Protein AF-A0A559JG11-F1 (afdb_monomer_lite)

pLDDT: mean 79.97, std 15.17, range [48.91, 93.69]

Organism: NCBI:txid1289167

Structure (mmCIF, N/CA/C/O backbone):
data_AF-A0A559JG11-F1
#
_entry.id   AF-A0A559JG11-F1
#
loop_
_atom_site.group_PDB
_atom_site.id
_atom_site.type_symbol
_atom_site.label_atom_id
_atom_site.label_alt_id
_atom_site.label_comp_id
_atom_site.label_asym_id
_atom_site.label_entity_id
_atom_site.label_seq_id
_atom_site.pdbx_PDB_ins_code
_atom_site.Cartn_x
_atom_site.Cartn_y
_atom_site.Cartn_z
_atom_site.occupancy
_atom_site.B_iso_or_equiv
_atom_site.auth_seq_id
_atom_site.auth_comp_id
_atom_site.auth_asym_id
_atom_site.auth_atom_id
_atom_site.pdbx_PDB_model_num
ATOM 1 N N . MET A 1 1 ? -15.533 5.763 7.071 1.00 72.69 1 MET A N 1
ATOM 2 C CA . MET A 1 1 ? -14.276 5.118 6.640 1.00 72.69 1 MET A CA 1
ATOM 3 C C . MET A 1 1 ? -13.792 5.883 5.432 1.00 72.69 1 MET A C 1
ATOM 5 O O . MET A 1 1 ? -14.591 6.104 4.533 1.00 72.69 1 MET A O 1
ATOM 9 N N . GLU A 1 2 ? -12.545 6.335 5.456 1.00 79.00 2 GLU A N 1
ATOM 10 C CA . GLU A 1 2 ? -11.958 7.186 4.420 1.00 79.00 2 GLU A CA 1
ATOM 11 C C . GLU A 1 2 ? -10.696 6.515 3.871 1.00 79.00 2 GLU A C 1
ATOM 13 O O . GLU A 1 2 ? -9.968 5.851 4.614 1.00 79.00 2 GLU A O 1
ATOM 18 N N . LEU A 1 3 ? -10.470 6.676 2.569 1.00 86.88 3 LEU A N 1
ATOM 19 C CA . LEU A 1 3 ? -9.283 6.225 1.853 1.00 86.88 3 LEU A CA 1
ATOM 20 C C . LEU A 1 3 ? -8.716 7.431 1.114 1.00 86.88 3 LEU A C 1
ATOM 22 O O . LEU A 1 3 ? -9.413 8.044 0.304 1.00 86.88 3 LEU A O 1
ATOM 26 N N . LYS A 1 4 ? -7.453 7.758 1.386 1.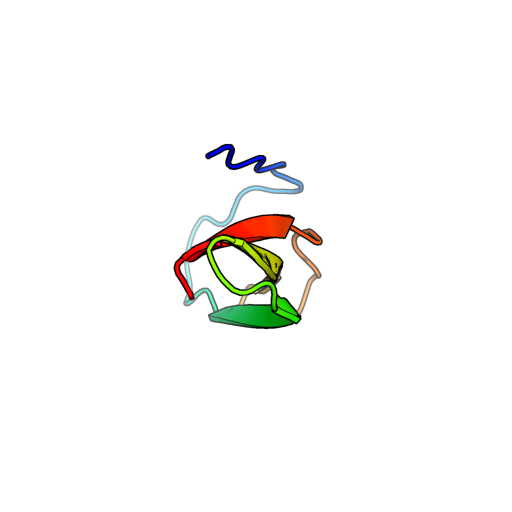00 85.31 4 LYS A N 1
ATOM 27 C CA . LYS A 1 4 ? -6.723 8.794 0.661 1.00 85.31 4 LYS A CA 1
ATOM 28 C C . LYS A 1 4 ? -5.604 8.145 -0.141 1.00 85.31 4 LYS A C 1
ATOM 30 O O . LYS A 1 4 ? -4.783 7.418 0.408 1.00 85.31 4 LYS A O 1
ATOM 35 N N . ILE A 1 5 ? -5.586 8.432 -1.435 1.00 88.69 5 ILE A N 1
ATOM 36 C CA . ILE A 1 5 ? -4.556 7.989 -2.371 1.00 88.69 5 ILE A CA 1
ATOM 37 C C . ILE A 1 5 ? -3.922 9.249 -2.938 1.00 88.69 5 ILE A C 1
ATOM 39 O O . ILE A 1 5 ? -4.646 10.166 -3.329 1.00 88.69 5 ILE A O 1
ATOM 43 N N . ASN A 1 6 ? -2.598 9.290 -3.004 1.00 84.69 6 ASN A N 1
ATOM 44 C CA . ASN A 1 6 ? -1.920 10.253 -3.856 1.00 84.69 6 ASN A CA 1
ATOM 45 C C . ASN A 1 6 ? -1.133 9.479 -4.927 1.00 84.69 6 ASN A C 1
ATOM 47 O O . ASN A 1 6 ? -0.804 8.310 -4.738 1.00 84.69 6 ASN A O 1
ATOM 51 N N . PHE A 1 7 ? -0.930 10.101 -6.085 1.00 85.44 7 PHE A N 1
ATOM 52 C CA . PHE A 1 7 ? -0.297 9.485 -7.251 1.00 85.44 7 PHE A CA 1
ATOM 53 C C . PHE A 1 7 ? 0.986 10.255 -7.549 1.00 85.44 7 PHE A C 1
ATOM 55 O O . PHE A 1 7 ? 0.906 11.445 -7.861 1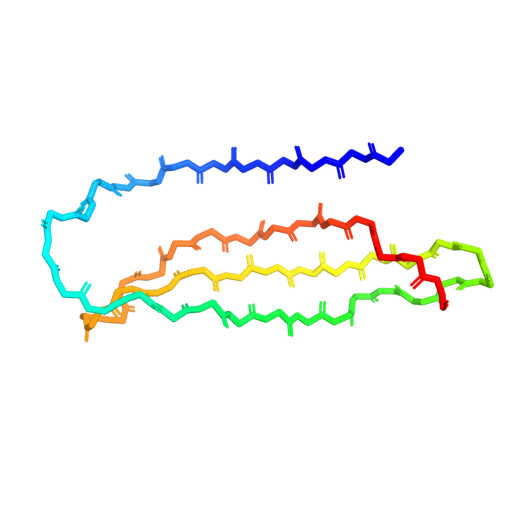.00 85.44 7 PHE A O 1
ATOM 62 N N . LEU A 1 8 ? 2.149 9.608 -7.435 1.00 84.81 8 LEU A N 1
ATOM 63 C CA . LEU A 1 8 ? 3.438 10.291 -7.588 1.00 84.81 8 LEU A CA 1
ATOM 64 C C . LEU A 1 8 ? 3.949 10.245 -9.020 1.00 84.81 8 LEU A C 1
ATOM 66 O O . LEU A 1 8 ? 4.409 11.262 -9.539 1.00 84.81 8 LEU A O 1
ATOM 70 N N . LYS A 1 9 ? 3.847 9.093 -9.684 1.00 85.75 9 LYS A N 1
ATOM 71 C CA . LYS A 1 9 ? 4.176 8.966 -11.106 1.00 85.75 9 LYS A CA 1
ATOM 72 C C . LYS A 1 9 ? 3.369 7.839 -11.759 1.00 85.75 9 LYS A C 1
ATOM 74 O O . LYS A 1 9 ? 2.893 6.925 -11.090 1.00 85.75 9 LYS A O 1
ATOM 79 N N . PRO A 1 10 ? 3.183 7.887 -13.084 1.00 87.00 10 PRO A N 1
ATOM 80 C CA . PRO A 1 10 ? 2.486 6.824 -13.792 1.00 87.00 10 PRO A CA 1
ATOM 81 C C . PRO A 1 10 ? 3.353 5.560 -13.919 1.00 87.00 10 PRO A C 1
ATOM 83 O O . PRO A 1 10 ? 4.566 5.641 -14.108 1.00 87.00 10 PRO A O 1
ATOM 86 N N . VAL A 1 11 ? 2.705 4.391 -13.895 1.00 85.06 11 VAL A N 1
ATOM 87 C CA . VAL A 1 11 ? 3.306 3.081 -14.200 1.00 85.06 11 VAL A CA 1
ATOM 88 C C . VAL A 1 11 ? 2.639 2.539 -15.463 1.00 85.06 11 VAL A C 1
ATOM 90 O O . VAL A 1 11 ? 1.419 2.403 -15.504 1.00 85.06 11 VAL A O 1
ATOM 93 N N . TRP A 1 12 ? 3.415 2.283 -16.519 1.00 87.50 12 TRP A N 1
ATOM 94 C CA . TRP A 1 12 ? 2.873 1.888 -17.832 1.00 87.50 12 TRP A CA 1
ATOM 95 C C . TRP A 1 12 ? 2.939 0.379 -18.089 1.00 87.50 12 TRP A C 1
ATOM 97 O O . TRP A 1 12 ? 2.141 -0.151 -18.858 1.00 87.50 12 TRP A O 1
ATOM 107 N N . SER A 1 13 ? 3.879 -0.314 -17.450 1.00 87.38 13 SER A N 1
ATOM 108 C CA . SER A 1 13 ? 4.092 -1.756 -17.575 1.00 87.38 13 SER A CA 1
ATOM 109 C C . SER A 1 13 ? 4.826 -2.293 -16.350 1.00 87.38 13 SER A C 1
ATOM 111 O O . SER A 1 13 ? 5.520 -1.530 -15.680 1.00 87.38 13 SER A O 1
ATOM 113 N N . GLY A 1 14 ? 4.724 -3.601 -16.117 1.00 88.19 14 GLY A N 1
ATOM 114 C CA . GLY A 1 14 ? 5.398 -4.278 -15.008 1.00 88.19 14 GLY A CA 1
ATOM 115 C C . GLY A 1 14 ? 4.477 -4.559 -13.822 1.00 88.19 14 GLY A C 1
ATOM 116 O O . GLY A 1 14 ? 3.331 -4.103 -13.775 1.00 88.19 14 GLY A O 1
ATOM 117 N N . ALA A 1 15 ? 4.962 -5.360 -12.877 1.00 89.31 15 ALA A N 1
ATOM 118 C CA . ALA A 1 15 ? 4.238 -5.671 -11.653 1.00 89.31 15 ALA A CA 1
ATOM 119 C C . ALA A 1 15 ? 4.347 -4.530 -10.633 1.00 89.31 15 ALA A C 1
ATOM 121 O O . ALA A 1 15 ? 5.405 -3.931 -10.444 1.00 89.31 15 ALA A O 1
ATOM 122 N N . ILE A 1 16 ? 3.249 -4.281 -9.920 1.00 92.25 16 ILE A N 1
ATOM 123 C CA . ILE A 1 16 ? 3.248 -3.425 -8.734 1.00 92.25 16 ILE A CA 1
ATOM 124 C C . ILE A 1 16 ? 3.095 -4.277 -7.479 1.00 92.25 16 ILE A C 1
ATOM 126 O O . ILE A 1 16 ? 2.401 -5.295 -7.470 1.00 92.25 16 ILE A O 1
ATOM 130 N N . ARG A 1 17 ? 3.737 -3.841 -6.401 1.00 91.56 17 ARG A N 1
ATOM 131 C CA . ARG A 1 17 ? 3.719 -4.491 -5.096 1.00 91.56 17 ARG A CA 1
ATOM 132 C C . ARG A 1 17 ? 3.230 -3.499 -4.058 1.00 91.56 17 ARG A C 1
ATOM 134 O O . ARG A 1 17 ? 3.844 -2.456 -3.880 1.00 91.56 17 ARG A O 1
ATOM 141 N N . ALA A 1 18 ? 2.146 -3.838 -3.374 1.00 93.50 18 ALA A N 1
ATOM 142 C CA . ALA A 1 18 ? 1.649 -3.062 -2.247 1.00 93.50 18 ALA A CA 1
ATOM 143 C C . ALA A 1 18 ? 2.112 -3.698 -0.933 1.00 93.50 18 ALA A C 1
ATOM 145 O O . ALA A 1 18 ? 1.985 -4.908 -0.743 1.00 93.50 18 ALA A O 1
ATOM 146 N N . GLU A 1 19 ? 2.624 -2.883 -0.022 1.00 92.94 19 GLU A N 1
ATOM 147 C CA . GLU A 1 19 ? 2.995 -3.278 1.330 1.00 92.94 19 GLU A CA 1
ATOM 148 C C . GLU A 1 19 ? 2.208 -2.445 2.328 1.00 92.94 19 GLU A C 1
ATOM 150 O O . GLU A 1 19 ? 2.310 -1.223 2.328 1.00 92.94 19 GLU A O 1
ATOM 155 N N . ALA A 1 20 ? 1.443 -3.104 3.197 1.00 92.88 20 ALA A N 1
ATOM 156 C CA . ALA A 1 20 ? 0.646 -2.434 4.213 1.00 92.88 20 ALA A CA 1
ATOM 157 C C . ALA A 1 20 ? 1.154 -2.738 5.624 1.00 92.88 20 ALA A C 1
ATOM 159 O O . ALA A 1 20 ? 1.555 -3.860 5.940 1.00 92.88 20 ALA A O 1
ATOM 160 N N . LYS A 1 21 ? 1.078 -1.741 6.504 1.00 92.12 21 LYS A N 1
ATOM 161 C CA . LYS A 1 21 ? 1.443 -1.832 7.915 1.00 92.12 21 LYS A CA 1
ATOM 162 C C . LYS A 1 21 ? 0.301 -1.341 8.786 1.00 92.12 21 LYS A C 1
ATOM 164 O O . LYS A 1 21 ? -0.118 -0.201 8.672 1.00 92.12 21 LYS A O 1
ATOM 169 N N . VAL A 1 22 ? -0.158 -2.150 9.737 1.00 93.69 22 VAL A N 1
ATOM 170 C CA . VAL A 1 22 ? -1.108 -1.670 10.752 1.00 93.69 22 VAL A CA 1
ATOM 171 C C . VAL A 1 22 ? -0.406 -0.658 11.660 1.00 93.69 22 VAL A C 1
ATOM 173 O O . VAL A 1 22 ? 0.528 -0.998 12.381 1.00 93.69 22 VAL A O 1
ATOM 176 N N . MET A 1 23 ? -0.865 0.589 11.628 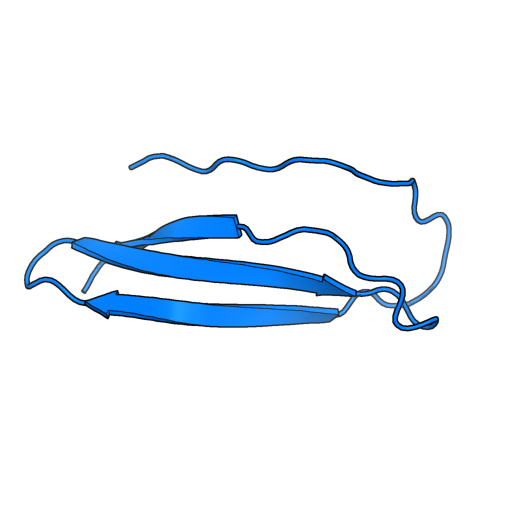1.00 92.81 23 MET A N 1
ATOM 177 C CA . MET A 1 23 ? -0.348 1.689 12.443 1.00 92.81 23 MET A CA 1
ATOM 178 C C . MET A 1 23 ? -1.039 1.752 13.803 1.00 92.81 23 MET A C 1
ATOM 180 O O . MET A 1 23 ? -0.391 1.990 14.820 1.00 92.81 23 MET A O 1
ATOM 184 N N . LYS A 1 24 ? -2.356 1.522 13.840 1.00 90.62 24 LYS A N 1
ATOM 185 C CA . LYS A 1 24 ? -3.147 1.402 15.074 1.00 90.62 24 LYS A CA 1
ATOM 186 C C . LYS A 1 24 ? -4.248 0.370 14.877 1.00 90.62 24 LYS A C 1
ATOM 188 O O . LYS A 1 24 ? -4.865 0.340 13.824 1.00 90.62 24 LYS A O 1
ATOM 193 N N . LYS A 1 25 ? -4.558 -0.429 15.895 1.00 89.62 25 LYS A N 1
ATOM 194 C CA . LYS A 1 25 ? -5.735 -1.309 15.894 1.00 89.62 25 LYS A CA 1
ATOM 195 C C . LYS A 1 25 ? -6.633 -0.943 17.071 1.00 89.62 25 LYS A C 1
ATOM 197 O O . LYS A 1 25 ? -6.270 -1.190 18.216 1.00 89.62 25 LYS A O 1
ATOM 202 N N . GLY A 1 26 ? -7.770 -0.313 16.793 1.00 88.31 26 GLY A N 1
ATOM 203 C CA . GLY A 1 26 ? -8.842 -0.119 17.768 1.00 88.31 26 GLY A CA 1
ATOM 204 C C . GLY A 1 26 ? -9.832 -1.282 17.743 1.00 88.31 26 GLY A C 1
ATOM 205 O O . GLY A 1 26 ? -9.761 -2.154 16.882 1.00 88.31 26 GLY A O 1
ATOM 206 N N . GLN A 1 27 ? -10.777 -1.281 18.684 1.00 88.94 27 GLN A N 1
ATOM 207 C CA . GLN A 1 27 ? -11.786 -2.340 18.813 1.00 88.94 27 GLN A CA 1
ATOM 208 C C . GLN A 1 27 ? -12.766 -2.394 17.631 1.00 88.94 27 GLN A C 1
ATOM 210 O O . GLN A 1 27 ? -13.266 -3.460 17.297 1.00 88.94 27 GLN A O 1
ATOM 215 N N . THR A 1 28 ? -13.033 -1.249 17.002 1.00 89.19 28 THR A N 1
ATOM 216 C CA . THR A 1 28 ? -13.975 -1.135 15.874 1.00 89.19 28 THR A CA 1
ATOM 217 C C . THR A 1 28 ? -13.287 -0.634 14.60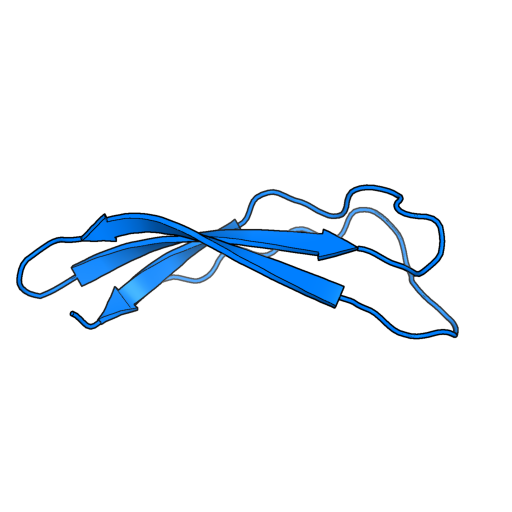6 1.00 89.19 28 THR A C 1
ATOM 219 O O . THR A 1 28 ? -13.722 -0.937 13.499 1.00 89.19 28 THR A O 1
ATOM 222 N N . VAL A 1 29 ? -12.205 0.137 14.758 1.00 88.38 29 VAL A N 1
ATOM 223 C CA . VAL A 1 29 ? -11.482 0.777 13.658 1.00 88.38 29 VAL A CA 1
ATOM 224 C C . VAL A 1 29 ? -9.981 0.716 13.930 1.00 88.38 29 VAL A C 1
ATOM 226 O O . VAL A 1 29 ? -9.512 1.134 14.986 1.00 88.38 29 VAL A O 1
ATOM 229 N N . GLY A 1 30 ? -9.219 0.218 12.970 1.00 88.19 30 GLY A N 1
ATOM 230 C CA . GLY A 1 30 ? -7.770 0.324 12.878 1.00 88.19 30 GLY A CA 1
ATOM 231 C C . GLY A 1 30 ? -7.358 1.357 11.837 1.00 88.19 30 GLY A C 1
ATOM 232 O O . GLY A 1 30 ? -8.186 1.808 11.063 1.00 88.19 30 GLY A O 1
ATOM 233 N N . PHE A 1 31 ? -6.085 1.724 11.835 1.00 91.62 31 PHE A N 1
ATOM 234 C CA . PHE A 1 31 ? -5.406 2.553 10.851 1.00 91.62 31 PHE A CA 1
ATOM 235 C C . PHE A 1 31 ? -4.248 1.731 10.293 1.00 91.62 31 PHE A C 1
ATOM 237 O O . PHE A 1 31 ? -3.471 1.172 11.066 1.00 91.62 31 PHE A O 1
ATOM 244 N N . ILE A 1 32 ? -4.116 1.662 8.983 1.00 92.62 32 ILE A N 1
ATOM 245 C CA . ILE A 1 32 ? -3.049 0.994 8.252 1.00 92.62 32 ILE A CA 1
ATOM 246 C C . ILE A 1 32 ? -2.337 2.047 7.421 1.00 92.62 32 ILE A C 1
ATOM 248 O O . ILE A 1 32 ? -2.999 2.934 6.922 1.00 92.62 32 ILE A O 1
ATOM 252 N N . ASP A 1 33 ? -1.025 1.974 7.304 1.00 92.25 33 ASP A N 1
ATOM 253 C CA . ASP A 1 33 ? -0.276 2.637 6.249 1.00 92.25 33 ASP A CA 1
ATOM 254 C C . ASP A 1 33 ? -0.143 1.660 5.069 1.00 92.25 33 ASP A C 1
ATOM 256 O O . ASP A 1 33 ? -0.102 0.452 5.308 1.00 92.25 33 ASP A O 1
ATOM 260 N N . CYS A 1 34 ? -0.092 2.118 3.825 1.00 91.44 34 CYS A N 1
ATOM 261 C CA . CYS A 1 34 ? 0.184 1.259 2.676 1.00 91.44 34 CYS A CA 1
ATOM 262 C C . CYS A 1 34 ? 1.040 1.994 1.648 1.00 91.44 34 CYS A C 1
ATOM 264 O O . CYS A 1 34 ? 0.780 3.149 1.337 1.00 91.44 34 CYS A O 1
ATOM 266 N N . SER A 1 35 ? 2.054 1.312 1.128 1.00 90.75 35 SER A N 1
ATOM 267 C CA . SER A 1 35 ? 2.949 1.830 0.103 1.00 90.75 35 SER A CA 1
ATOM 268 C C . SER A 1 35 ? 2.956 0.935 -1.109 1.00 90.75 35 SER A C 1
ATOM 270 O O . SER A 1 35 ? 2.975 -0.289 -0.992 1.00 90.75 35 SER A O 1
ATOM 272 N N . VAL A 1 36 ? 2.936 1.551 -2.282 1.00 90.94 36 VAL A N 1
ATOM 273 C CA . VAL A 1 36 ? 2.987 0.863 -3.564 1.00 90.94 36 VAL A CA 1
ATOM 274 C C . VAL A 1 36 ? 4.389 1.029 -4.142 1.00 90.94 36 VAL A C 1
ATOM 276 O O . VAL A 1 36 ? 5.037 2.061 -4.010 1.00 90.94 36 VAL A O 1
ATOM 279 N N . PHE A 1 37 ? 4.896 -0.025 -4.755 1.00 88.19 37 PHE A N 1
ATOM 280 C CA . PHE A 1 37 ? 6.214 -0.050 -5.366 1.00 88.19 37 PHE A CA 1
ATOM 281 C C . PHE A 1 37 ? 6.084 -0.635 -6.760 1.00 88.19 37 PHE A C 1
ATOM 283 O O . PHE A 1 37 ? 5.392 -1.637 -6.949 1.00 88.19 37 PHE A O 1
ATOM 290 N N . ASP A 1 38 ? 6.766 -0.028 -7.720 1.00 87.94 38 ASP A N 1
ATOM 291 C CA . ASP A 1 38 ? 7.035 -0.669 -9.000 1.00 87.94 38 ASP A CA 1
ATOM 292 C C . ASP A 1 38 ? 8.293 -1.551 -8.916 1.00 87.94 38 ASP A C 1
ATOM 294 O O . ASP A 1 38 ? 8.965 -1.654 -7.884 1.00 87.94 38 ASP A O 1
ATOM 298 N N . GLU A 1 39 ? 8.619 -2.195 -10.029 1.00 83.69 39 GLU A N 1
ATOM 299 C CA . GLU A 1 39 ? 9.762 -3.101 -10.175 1.00 83.69 39 GLU A CA 1
ATOM 300 C C . GLU A 1 39 ? 11.115 -2.412 -9.918 1.00 83.69 39 GLU A C 1
ATOM 302 O O . GLU A 1 39 ? 12.081 -3.068 -9.527 1.00 83.69 39 GLU A O 1
ATOM 307 N N . ASN A 1 40 ? 11.175 -1.085 -10.066 1.00 78.75 40 ASN A N 1
ATOM 308 C CA . ASN A 1 40 ? 12.369 -0.274 -9.833 1.00 78.75 40 ASN A CA 1
ATOM 309 C C . ASN A 1 40 ? 12.501 0.183 -8.370 1.00 78.75 40 ASN A C 1
ATOM 311 O O . ASN A 1 40 ? 13.381 0.988 -8.064 1.00 78.75 40 ASN A O 1
ATOM 315 N N . GLN A 1 41 ? 11.633 -0.293 -7.468 1.00 65.19 41 GLN A N 1
ATOM 316 C CA . GLN A 1 41 ? 11.597 0.077 -6.045 1.00 65.19 41 GLN A CA 1
ATOM 317 C C . GLN A 1 41 ? 11.486 1.593 -5.805 1.00 65.19 41 GLN A C 1
ATOM 319 O O . GLN A 1 41 ? 11.875 2.101 -4.752 1.00 65.19 41 GLN A O 1
ATOM 324 N N . SER A 1 42 ? 10.938 2.333 -6.770 1.00 59.12 42 SER A N 1
ATOM 325 C CA . SER A 1 42 ? 10.692 3.764 -6.613 1.00 59.12 42 SER A CA 1
ATOM 326 C C . SER A 1 42 ? 9.434 3.943 -5.758 1.00 59.12 42 SER A C 1
ATOM 328 O O . SER A 1 42 ? 8.346 3.580 -6.192 1.00 59.12 42 SER A O 1
ATOM 330 N N . LEU A 1 43 ? 9.612 4.427 -4.523 1.00 53.69 43 LEU A N 1
ATOM 331 C CA . LEU A 1 43 ? 8.572 4.644 -3.504 1.00 53.69 43 LEU A CA 1
ATOM 332 C C . LEU A 1 43 ? 7.321 5.348 -4.069 1.00 53.69 43 LEU A C 1
ATOM 334 O O . LEU A 1 43 ? 7.401 6.518 -4.437 1.00 53.69 43 LEU A O 1
ATOM 338 N N . GLU A 1 44 ? 6.159 4.688 -4.047 1.00 53.84 44 GLU A N 1
ATOM 339 C CA . GLU A 1 44 ? 4.849 5.333 -4.200 1.00 53.84 44 GLU A CA 1
ATOM 340 C C . GLU A 1 44 ? 4.112 5.307 -2.848 1.00 53.84 44 GLU A C 1
ATOM 342 O O . GLU A 1 44 ? 3.444 4.334 -2.510 1.00 53.84 44 GLU A O 1
ATOM 347 N N . GLU A 1 45 ? 4.219 6.417 -2.106 1.00 51.06 45 GLU A N 1
ATOM 348 C CA . GLU A 1 45 ? 3.241 6.910 -1.112 1.00 51.06 45 GLU A CA 1
ATOM 349 C C . GLU A 1 45 ? 3.026 6.115 0.188 1.00 51.06 45 GLU A C 1
ATOM 351 O O . GLU A 1 45 ? 3.082 4.899 0.235 1.00 51.06 45 GLU A O 1
ATOM 356 N N . ALA A 1 46 ? 2.753 6.828 1.282 1.00 53.91 46 ALA A N 1
ATOM 357 C CA . ALA A 1 46 ? 2.365 6.267 2.576 1.00 53.91 46 ALA A CA 1
ATOM 358 C C . ALA A 1 46 ? 0.854 6.488 2.769 1.00 53.91 46 ALA A C 1
ATOM 360 O O . ALA A 1 46 ? 0.389 7.628 2.848 1.00 53.91 46 ALA A O 1
ATOM 361 N N . GLN A 1 47 ? 0.056 5.421 2.760 1.00 53.25 47 GLN A N 1
ATOM 362 C CA . GLN A 1 47 ? -1.410 5.488 2.748 1.00 53.25 47 GLN A CA 1
ATOM 363 C C . GLN A 1 47 ? -2.024 5.179 4.113 1.00 53.25 47 GLN A C 1
ATOM 365 O O . GLN A 1 47 ? -2.277 4.020 4.414 1.00 53.25 47 GLN A O 1
ATOM 370 N N . THR A 1 48 ? -2.413 6.183 4.900 1.00 53.47 48 THR A N 1
ATOM 371 C CA . THR A 1 48 ? -3.226 5.948 6.108 1.00 53.47 48 THR A CA 1
ATOM 372 C C . THR A 1 48 ? -4.679 5.558 5.745 1.00 53.47 48 THR A C 1
ATOM 374 O O . THR A 1 48 ? -5.481 6.415 5.388 1.00 53.47 48 THR A O 1
ATOM 377 N N . THR A 1 49 ? -5.046 4.279 5.834 1.00 54.31 49 THR A N 1
ATOM 378 C CA . THR A 1 49 ? -6.399 3.724 5.621 1.00 54.31 49 THR A CA 1
ATOM 379 C C . THR A 1 49 ? -6.985 3.197 6.927 1.00 54.31 49 THR A C 1
ATOM 381 O O . THR A 1 49 ? -6.260 2.704 7.775 1.00 54.31 49 THR A O 1
ATOM 384 N N . HIS A 1 50 ? -8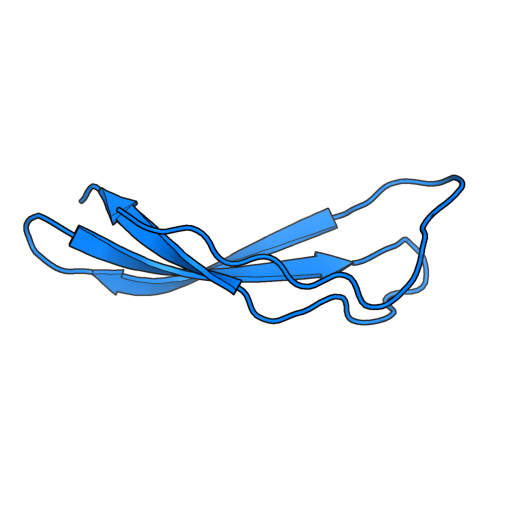.303 3.243 7.112 1.00 55.66 50 HIS A N 1
ATOM 385 C CA . HIS A 1 50 ? -8.941 2.631 8.276 1.00 55.66 50 HIS A CA 1
ATOM 386 C C . HIS A 1 50 ? -9.331 1.158 8.023 1.00 55.66 50 HIS A C 1
ATOM 388 O O . HIS A 1 50 ? -10.177 0.909 7.171 1.00 55.66 50 HIS A O 1
ATOM 394 N N . ALA A 1 51 ? -8.775 0.186 8.756 1.00 50.53 51 ALA A N 1
ATOM 395 C CA . ALA A 1 51 ? -9.147 -1.235 8.634 1.00 50.53 51 ALA A CA 1
ATOM 396 C C . ALA A 1 51 ? -10.170 -1.645 9.714 1.00 50.53 51 ALA A C 1
ATOM 398 O O . ALA A 1 51 ? -9.948 -1.318 10.879 1.00 50.53 51 ALA A O 1
ATOM 399 N N . PRO A 1 52 ? -11.277 -2.344 9.398 1.00 48.91 52 PRO A N 1
ATOM 400 C CA . PRO A 1 52 ? -12.136 -2.928 10.431 1.00 48.91 52 PRO A CA 1
ATOM 401 C C . PRO A 1 52 ? -11.356 -3.965 11.260 1.00 48.91 52 PRO A C 1
ATOM 403 O O . PRO A 1 52 ? -10.429 -4.59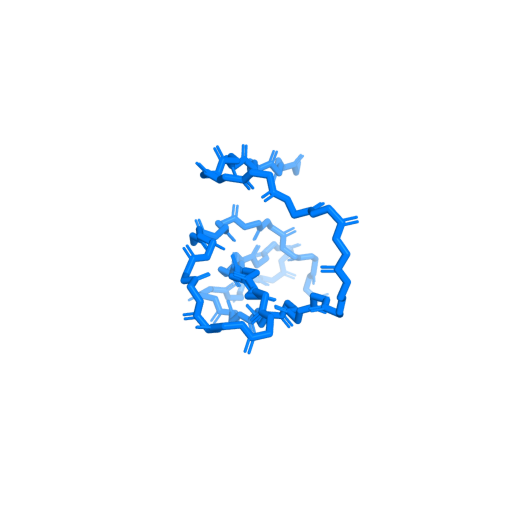9 10.752 1.00 48.91 52 PRO A O 1
ATOM 406 N N . ALA A 1 53 ? -11.683 -4.052 12.552 1.00 54.41 53 ALA A N 1
ATOM 407 C CA . ALA A 1 53 ? -10.962 -4.858 13.542 1.00 54.41 53 ALA A CA 1
ATOM 408 C C . ALA A 1 53 ? -11.070 -6.373 13.324 1.00 54.41 53 ALA A C 1
ATOM 410 O O . ALA A 1 53 ? -12.140 -6.826 12.863 1.00 54.41 53 ALA A O 1
#

Foldseek 3Di:
DDWDADFDDDDDDADKDKDKAFPADDQAKTWIWIWIAGPVRPTGDTITDIDGD

Secondary structure (DSSP, 8-state):
--------S---SS--EEEEEEEEE-SSEEEEEEEEE-TT--EE----EEEE-

Radius of gyration: 12.68 Å; chains: 1; bounding box: 27×16×37 Å

InterPro domains:
  IPR006683 Thioesterase domain [PF03061] (2-43)
  IPR029069 HotDog domain superfamily [SSF54637] (2-49)

Sequence (53 aa):
MELKINFLKPVWSGAIRAEAKVMKKGQTVGFIDCSVFDENQSLEEAQTTHAPA